Protein AF-A0A927GIV0-F1 (afdb_monomer)

Organism: NCBI:txid2771359

Structure (mmCIF, N/CA/C/O backbone):
data_AF-A0A927GIV0-F1
#
_entry.id   AF-A0A927GIV0-F1
#
loop_
_atom_site.group_PDB
_atom_site.id
_atom_site.type_symbol
_atom_site.label_atom_id
_atom_site.label_alt_id
_atom_site.label_comp_id
_atom_site.label_asym_id
_atom_site.label_entity_id
_atom_site.label_seq_id
_atom_site.pdbx_PDB_ins_code
_atom_site.Cartn_x
_atom_site.Cartn_y
_atom_site.Cartn_z
_atom_site.occupancy
_atom_site.B_iso_or_equiv
_atom_site.auth_seq_id
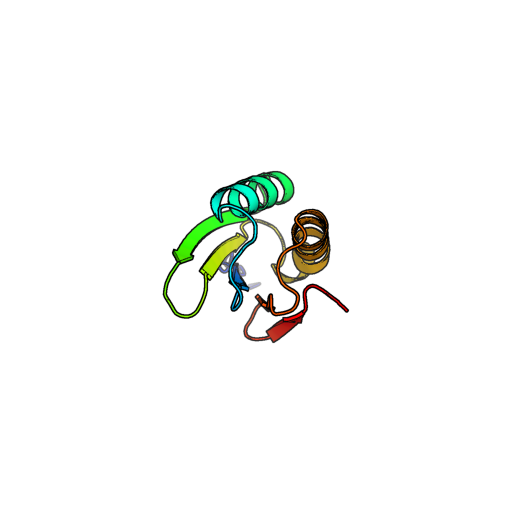_atom_site.auth_comp_id
_atom_site.auth_asym_id
_atom_site.auth_atom_id
_atom_site.pdbx_PDB_model_num
ATOM 1 N N . MET A 1 1 ? -15.985 -4.835 34.199 1.00 41.75 1 MET A N 1
ATOM 2 C CA . MET A 1 1 ? -14.793 -4.150 33.671 1.00 41.75 1 MET A CA 1
ATOM 3 C C . MET A 1 1 ? -14.625 -4.663 32.262 1.00 41.75 1 MET A C 1
ATOM 5 O O . MET A 1 1 ? -14.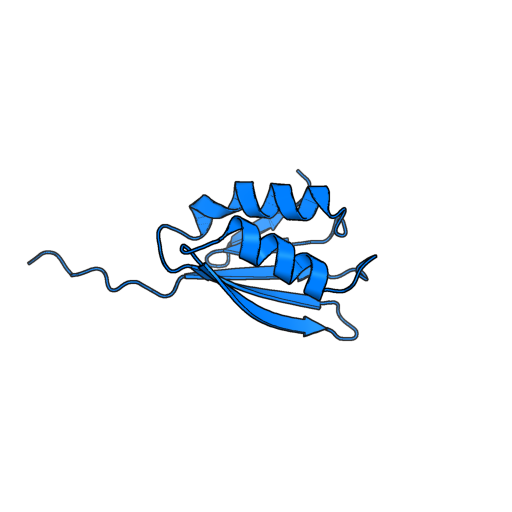302 -5.829 32.102 1.00 41.75 1 MET A O 1
ATOM 9 N N . ILE A 1 2 ? -15.045 -3.870 31.283 1.00 51.25 2 ILE A N 1
ATOM 10 C CA . ILE A 1 2 ? -14.836 -4.190 29.871 1.00 51.25 2 ILE A CA 1
ATOM 11 C C . ILE A 1 2 ? -13.390 -3.780 29.625 1.00 51.25 2 ILE A C 1
ATOM 13 O O . ILE A 1 2 ? -13.028 -2.653 29.966 1.00 51.25 2 ILE A O 1
ATOM 17 N N . GLU A 1 3 ? -12.553 -4.720 29.193 1.00 46.41 3 GLU A N 1
ATOM 18 C CA . GLU A 1 3 ? -11.184 -4.412 28.795 1.00 46.41 3 GLU A CA 1
ATOM 19 C C . GLU A 1 3 ? -11.251 -3.268 27.788 1.00 46.41 3 GLU A C 1
ATOM 21 O O . GLU A 1 3 ? -11.928 -3.367 26.766 1.00 46.41 3 GLU A O 1
ATOM 26 N N . ASN A 1 4 ? -10.615 -2.152 28.142 1.00 46.88 4 ASN A N 1
ATOM 27 C CA . ASN A 1 4 ? -10.314 -1.092 27.204 1.00 46.88 4 ASN A CA 1
ATOM 28 C C . ASN A 1 4 ? -9.439 -1.766 26.150 1.00 46.88 4 ASN A C 1
ATOM 30 O O . ASN A 1 4 ? -8.282 -2.083 26.434 1.00 46.88 4 ASN A O 1
ATOM 34 N N . THR A 1 5 ? -10.023 -2.119 25.006 1.00 53.47 5 THR A N 1
ATOM 35 C CA . THR A 1 5 ? -9.269 -2.576 23.850 1.00 53.47 5 THR A CA 1
ATOM 36 C C . THR A 1 5 ? -8.437 -1.378 23.452 1.00 53.47 5 THR A C 1
ATOM 38 O O . THR A 1 5 ? -8.924 -0.497 22.756 1.00 53.47 5 THR A O 1
ATOM 41 N N . SER A 1 6 ? -7.226 -1.307 24.005 1.00 53.75 6 SER A N 1
ATOM 42 C CA . SER A 1 6 ? -6.158 -0.451 23.518 1.00 53.75 6 SER A CA 1
ATOM 43 C C . SER A 1 6 ? -6.242 -0.443 22.003 1.00 53.75 6 SER A C 1
ATOM 45 O O . SER A 1 6 ? -6.309 -1.539 21.431 1.00 53.75 6 SER A O 1
ATOM 47 N N . ASP A 1 7 ? -6.259 0.745 21.410 1.00 57.56 7 ASP A N 1
ATOM 48 C CA . ASP A 1 7 ? -5.988 0.977 19.998 1.00 57.56 7 ASP A CA 1
ATOM 49 C C . ASP A 1 7 ? -4.744 0.161 19.641 1.00 57.56 7 ASP A C 1
ATOM 51 O O . ASP A 1 7 ? -3.612 0.544 19.933 1.00 57.56 7 ASP A O 1
ATOM 55 N N . LYS A 1 8 ? -4.945 -1.076 19.182 1.00 63.38 8 LYS A N 1
ATOM 56 C CA . LYS A 1 8 ? -3.838 -1.901 18.732 1.00 63.38 8 LYS A CA 1
ATOM 57 C C . LYS A 1 8 ? -3.465 -1.279 17.411 1.00 63.38 8 LYS A C 1
ATOM 59 O O . LYS A 1 8 ? -4.299 -1.284 16.509 1.00 63.38 8 LYS A O 1
ATOM 64 N N . GLU A 1 9 ? -2.250 -0.757 17.344 1.00 75.06 9 GLU A N 1
ATOM 65 C CA . GLU A 1 9 ? -1.612 -0.356 16.097 1.00 75.06 9 GLU A CA 1
ATOM 66 C C . GLU A 1 9 ? -1.852 -1.484 15.080 1.00 75.06 9 GLU A C 1
ATOM 68 O O . GLU A 1 9 ? -1.499 -2.650 15.307 1.00 75.06 9 GLU A O 1
ATOM 73 N N . GLN A 1 10 ? -2.606 -1.164 14.031 1.00 92.31 10 GLN A N 1
ATOM 74 C CA . GLN A 1 10 ? -2.991 -2.099 12.985 1.00 92.31 10 GLN A CA 1
ATOM 75 C C . GLN A 1 10 ? -2.200 -1.747 11.738 1.00 92.31 10 GLN A C 1
ATOM 77 O O . GLN A 1 10 ? -2.216 -0.600 11.305 1.00 92.31 10 GLN A O 1
ATOM 82 N N . PHE A 1 11 ? -1.548 -2.747 11.152 1.00 96.06 11 PHE A N 1
ATOM 83 C CA . PHE A 1 11 ? -0.650 -2.541 10.025 1.00 96.06 11 PHE A CA 1
ATOM 84 C C . PHE A 1 11 ? -1.167 -3.214 8.759 1.00 96.06 11 PHE A C 1
ATOM 86 O O . PHE A 1 11 ? -1.789 -4.284 8.810 1.00 96.06 11 PHE A O 1
ATOM 93 N N . ILE A 1 12 ? -0.881 -2.576 7.628 1.00 98.06 12 ILE A N 1
ATOM 94 C CA . ILE A 1 12 ? -1.064 -3.133 6.292 1.00 98.06 12 ILE A CA 1
ATOM 95 C C . ILE A 1 12 ? 0.281 -3.057 5.579 1.00 98.06 12 ILE A C 1
ATOM 97 O O . ILE A 1 12 ? 0.823 -1.969 5.404 1.00 98.06 12 ILE A O 1
ATOM 101 N N . ASP A 1 13 ? 0.782 -4.201 5.122 1.00 98.31 13 ASP A N 1
ATOM 102 C CA . ASP A 1 13 ? 1.978 -4.252 4.281 1.00 98.31 13 ASP A CA 1
ATOM 103 C C . ASP A 1 13 ? 1.563 -4.495 2.829 1.00 98.31 13 ASP A C 1
ATOM 105 O O . ASP A 1 13 ? 0.746 -5.373 2.537 1.00 98.31 13 ASP A O 1
ATOM 109 N N . ILE A 1 14 ? 2.146 -3.755 1.892 1.00 98.44 14 ILE A N 1
ATOM 110 C CA . ILE A 1 14 ? 1.936 -3.949 0.456 1.00 98.44 14 ILE A CA 1
ATOM 111 C C . ILE A 1 14 ? 3.272 -4.317 -0.170 1.00 98.44 14 ILE A C 1
ATOM 113 O O . ILE A 1 14 ? 4.221 -3.540 -0.113 1.00 98.44 14 ILE A O 1
ATOM 117 N N . TYR A 1 15 ? 3.349 -5.486 -0.799 1.00 98.25 15 TYR A N 1
ATOM 118 C CA . TYR A 1 15 ? 4.552 -5.980 -1.464 1.00 98.25 15 TYR A CA 1
ATOM 119 C C . TYR A 1 15 ? 4.390 -5.961 -2.977 1.00 98.25 15 TYR A C 1
ATOM 121 O O . TYR A 1 15 ? 3.430 -6.511 -3.508 1.00 98.25 15 TYR A O 1
ATOM 129 N N . PHE A 1 16 ? 5.386 -5.404 -3.660 1.00 97.75 16 PHE A N 1
ATOM 130 C CA . PHE A 1 16 ? 5.511 -5.367 -5.114 1.00 97.75 16 PHE A CA 1
ATOM 131 C C . PHE A 1 16 ? 6.741 -6.186 -5.509 1.00 97.75 16 PHE A C 1
ATOM 133 O O . PHE A 1 16 ? 7.872 -5.738 -5.294 1.00 97.75 16 PHE A O 1
ATOM 140 N N . TYR A 1 17 ? 6.557 -7.390 -6.053 1.00 96.12 17 TYR A N 1
ATOM 141 C CA . TYR A 1 17 ? 7.691 -8.248 -6.424 1.00 96.12 17 TYR A CA 1
ATOM 142 C C . TYR A 1 17 ? 8.267 -7.877 -7.792 1.00 96.12 17 TYR A C 1
ATOM 144 O O . TYR A 1 17 ? 9.481 -7.947 -8.001 1.00 96.12 17 TYR A O 1
ATOM 152 N N . SER A 1 18 ? 7.416 -7.412 -8.703 1.00 95.44 18 SER A N 1
ATOM 153 C CA . SER A 1 18 ? 7.835 -6.851 -9.980 1.00 95.44 18 SER A CA 1
ATOM 154 C C . SER A 1 18 ? 8.213 -5.376 -9.869 1.00 95.44 18 SER A C 1
ATOM 156 O O . SER A 1 18 ? 7.821 -4.648 -8.956 1.00 95.44 18 SER A O 1
ATOM 158 N N . LYS A 1 19 ? 8.999 -4.909 -10.845 1.00 92.94 19 LYS A N 1
ATOM 159 C CA . LYS A 1 19 ? 9.383 -3.500 -10.932 1.00 92.94 19 LYS A CA 1
ATOM 160 C C . LYS A 1 19 ? 8.142 -2.633 -11.156 1.00 92.94 19 LYS A C 1
ATOM 162 O O . LYS A 1 19 ? 7.399 -2.850 -12.108 1.00 92.94 19 LYS A O 1
ATOM 167 N N . LEU A 1 20 ? 7.989 -1.604 -10.329 1.00 92.81 20 LEU A N 1
ATOM 168 C CA . LEU A 1 20 ? 6.961 -0.584 -10.506 1.00 92.81 20 LEU A CA 1
ATOM 169 C C . LEU A 1 20 ? 7.194 0.206 -11.804 1.00 92.81 20 LEU A C 1
ATOM 171 O O . LEU A 1 20 ? 8.322 0.607 -12.113 1.00 92.81 20 LEU A O 1
ATOM 175 N N . GLY A 1 21 ? 6.116 0.463 -12.548 1.00 91.38 21 GLY A N 1
ATOM 176 C CA . GLY A 1 21 ? 6.127 1.362 -13.710 1.00 91.38 21 GLY A CA 1
ATOM 177 C C . GLY A 1 21 ? 6.286 2.842 -13.337 1.00 91.38 21 GLY A C 1
ATOM 178 O O . GLY A 1 21 ? 6.540 3.675 -14.205 1.00 91.38 21 GLY A O 1
ATOM 179 N N . MET A 1 22 ? 6.176 3.159 -12.046 1.00 92.44 22 MET A N 1
ATOM 180 C CA . MET A 1 22 ? 6.253 4.500 -11.473 1.00 92.44 22 MET A CA 1
ATOM 181 C C . MET A 1 22 ? 7.116 4.520 -10.207 1.00 92.44 22 MET A C 1
ATOM 183 O O . MET A 1 22 ? 7.569 3.482 -9.723 1.00 92.44 22 MET A O 1
ATOM 187 N N . GLY A 1 23 ? 7.362 5.717 -9.674 1.00 92.25 23 GLY A N 1
ATOM 188 C CA . GLY A 1 23 ? 8.004 5.865 -8.372 1.00 92.25 23 GLY A CA 1
ATOM 189 C C . GLY A 1 23 ? 7.076 5.404 -7.250 1.00 92.25 23 GLY A C 1
ATOM 190 O O . GLY A 1 23 ? 5.891 5.723 -7.275 1.00 92.25 23 GLY A O 1
ATOM 191 N N . ARG A 1 24 ? 7.627 4.700 -6.256 1.00 94.50 24 ARG A N 1
ATOM 192 C CA . ARG A 1 24 ? 6.889 4.242 -5.069 1.00 94.50 24 ARG A CA 1
ATOM 193 C C . ARG A 1 24 ? 6.161 5.395 -4.370 1.00 94.50 24 ARG A C 1
ATOM 195 O O . ARG A 1 24 ? 5.004 5.231 -4.024 1.00 94.50 24 ARG A O 1
ATOM 202 N N . ASN A 1 25 ? 6.789 6.567 -4.286 1.00 94.12 25 ASN A N 1
ATOM 203 C CA . ASN A 1 25 ? 6.212 7.765 -3.673 1.00 94.12 25 ASN A CA 1
ATOM 204 C C . ASN A 1 25 ? 4.856 8.166 -4.275 1.00 94.12 25 ASN A C 1
ATOM 206 O O . ASN A 1 25 ? 3.997 8.633 -3.553 1.00 94.12 25 ASN A O 1
ATOM 2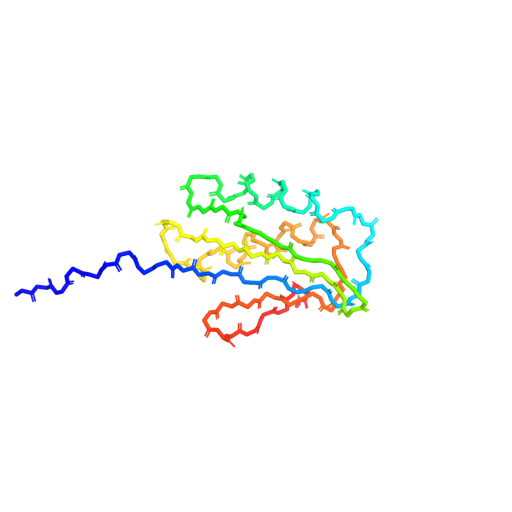10 N N . ALA A 1 26 ? 4.628 7.943 -5.575 1.00 95.19 26 ALA A N 1
ATOM 211 C CA . ALA A 1 26 ? 3.329 8.249 -6.180 1.00 95.19 26 ALA A CA 1
ATOM 212 C C . ALA A 1 26 ? 2.213 7.320 -5.669 1.00 95.19 26 ALA A C 1
ATOM 214 O O . ALA A 1 26 ? 1.050 7.707 -5.646 1.00 95.19 26 ALA A O 1
ATOM 215 N N . ILE A 1 27 ? 2.573 6.093 -5.284 1.00 97.38 27 ILE A N 1
ATOM 216 C CA . ILE A 1 27 ? 1.663 5.142 -4.645 1.00 97.38 27 ILE A CA 1
ATOM 217 C C . ILE A 1 27 ? 1.466 5.540 -3.181 1.00 97.38 27 ILE A C 1
ATOM 219 O O . ILE A 1 27 ? 0.335 5.532 -2.719 1.00 97.38 27 ILE A O 1
ATOM 223 N N . GLU A 1 28 ? 2.541 5.912 -2.476 1.00 97.56 28 GLU A N 1
ATOM 224 C CA . GLU A 1 28 ? 2.467 6.408 -1.092 1.00 97.56 28 GLU A CA 1
ATOM 225 C C . GLU A 1 28 ? 1.525 7.618 -0.991 1.00 97.56 28 GLU A C 1
ATOM 227 O O . GLU A 1 28 ? 0.597 7.587 -0.193 1.00 97.56 28 GLU A O 1
ATOM 232 N N . ASP A 1 29 ? 1.675 8.608 -1.877 1.00 96.44 29 ASP A N 1
ATOM 233 C CA . ASP A 1 29 ? 0.841 9.815 -1.899 1.00 96.44 29 ASP A CA 1
ATOM 234 C C . ASP A 1 29 ? -0.659 9.498 -2.123 1.00 96.44 29 ASP A C 1
ATOM 236 O O . ASP A 1 29 ? -1.515 10.046 -1.429 1.00 96.44 29 ASP A O 1
ATOM 240 N N . ASP A 1 30 ? -1.005 8.608 -3.070 1.00 96.56 30 ASP A N 1
ATOM 241 C CA . ASP A 1 30 ? -2.410 8.221 -3.341 1.00 96.56 30 ASP A CA 1
ATOM 242 C C . ASP A 1 30 ? -2.976 7.385 -2.174 1.00 96.56 30 ASP A C 1
ATOM 244 O O . ASP A 1 30 ? -4.160 7.490 -1.862 1.00 96.56 30 ASP A O 1
ATOM 248 N N . LEU A 1 31 ? -2.141 6.587 -1.490 1.00 97.69 31 LEU A N 1
ATOM 249 C CA . LEU A 1 31 ? -2.531 5.835 -0.292 1.00 97.69 31 LEU A CA 1
ATOM 250 C C . LEU A 1 31 ? -2.768 6.757 0.916 1.00 97.69 31 LEU A C 1
ATOM 252 O O . LEU A 1 31 ? -3.775 6.598 1.602 1.00 97.69 31 LEU A O 1
ATOM 256 N N . ASP A 1 32 ? -1.904 7.742 1.154 1.00 96.50 32 ASP A N 1
ATOM 257 C CA . ASP A 1 32 ? -2.110 8.744 2.207 1.00 96.50 32 ASP A CA 1
ATOM 258 C C . ASP A 1 32 ? -3.381 9.567 1.954 1.00 96.50 32 ASP A C 1
ATOM 260 O O . ASP A 1 32 ? -4.171 9.804 2.870 1.00 96.50 32 ASP A O 1
ATOM 264 N N . GLU A 1 33 ? -3.644 9.951 0.699 1.00 96.25 33 GLU A N 1
ATOM 265 C CA . GLU A 1 33 ? -4.848 10.710 0.345 1.00 96.25 33 GLU A CA 1
ATOM 266 C C . GLU A 1 33 ? -6.139 9.929 0.644 1.00 96.25 33 GLU A C 1
ATOM 268 O O . GLU A 1 33 ? -7.097 10.497 1.177 1.00 96.25 33 GLU A O 1
ATOM 273 N N . ILE A 1 34 ? -6.188 8.629 0.328 1.00 96.25 34 ILE A N 1
ATOM 274 C CA . ILE A 1 34 ? -7.386 7.809 0.577 1.00 96.25 34 ILE A CA 1
ATOM 275 C C . ILE A 1 34 ? -7.562 7.458 2.063 1.00 96.25 34 ILE A C 1
ATOM 277 O O . ILE A 1 34 ? -8.701 7.282 2.506 1.00 96.25 34 ILE A O 1
ATOM 281 N N . LEU A 1 35 ? -6.468 7.327 2.823 1.00 95.75 35 LEU A N 1
ATOM 282 C CA . LEU A 1 35 ? -6.502 7.017 4.256 1.00 95.75 35 LEU A CA 1
ATOM 283 C C . LEU A 1 35 ? -6.891 8.246 5.089 1.00 95.75 35 LEU A C 1
ATOM 285 O O . LEU A 1 35 ? -7.613 8.102 6.080 1.00 95.75 35 LEU A O 1
ATOM 289 N N . ALA A 1 36 ? -6.494 9.440 4.641 1.00 94.94 36 ALA A N 1
ATOM 290 C CA . ALA A 1 36 ? -6.782 10.721 5.274 1.00 94.94 36 ALA A CA 1
ATOM 291 C C . ALA A 1 36 ? -6.382 10.748 6.764 1.00 94.94 36 ALA A C 1
ATOM 293 O O . ALA A 1 36 ? -5.207 10.657 7.090 1.00 94.94 36 ALA A O 1
ATOM 294 N N . ASP A 1 37 ? -7.336 10.916 7.680 1.00 94.88 37 ASP A N 1
ATOM 295 C CA . ASP A 1 37 ? -7.106 10.954 9.129 1.00 94.88 37 ASP A CA 1
ATOM 296 C C . ASP A 1 37 ? -7.178 9.576 9.804 1.00 94.88 37 ASP A C 1
ATOM 298 O O . ASP A 1 37 ? -6.956 9.464 11.009 1.00 94.88 37 ASP A O 1
ATOM 302 N N . LYS A 1 38 ? -7.474 8.520 9.039 1.00 95.19 38 LYS A N 1
ATOM 303 C CA . LYS A 1 38 ? -7.723 7.175 9.577 1.00 95.19 38 LYS A CA 1
ATOM 304 C C . LYS A 1 38 ? -6.500 6.272 9.569 1.00 95.19 38 LYS A C 1
ATOM 306 O O . LYS A 1 38 ? -6.541 5.202 10.172 1.00 95.19 38 LYS A O 1
ATOM 311 N N . GLY A 1 39 ? -5.441 6.678 8.886 1.00 95.31 39 GLY A N 1
ATOM 312 C CA . GLY A 1 39 ? -4.183 5.957 8.791 1.00 95.31 39 GLY A CA 1
ATOM 313 C C . GLY A 1 39 ? -3.177 6.734 7.957 1.00 95.31 39 GLY A C 1
ATOM 314 O O . GLY A 1 39 ? -3.526 7.750 7.361 1.00 95.31 39 GLY A O 1
ATOM 315 N N . GLU A 1 40 ? -1.947 6.243 7.906 1.00 96.69 40 GLU A N 1
ATOM 316 C CA . GLU A 1 40 ? -0.868 6.857 7.133 1.00 96.69 40 GLU A CA 1
ATOM 317 C C . GLU A 1 40 ? 0.118 5.813 6.613 1.00 96.69 40 GLU A C 1
ATOM 319 O O . GLU A 1 40 ? 0.265 4.720 7.171 1.00 96.69 40 GLU A O 1
ATOM 324 N N . VAL A 1 41 ? 0.841 6.172 5.560 1.00 97.81 41 VAL A N 1
ATOM 325 C CA . VAL A 1 41 ? 2.048 5.475 5.136 1.00 97.81 41 VAL A CA 1
ATOM 326 C C . VAL A 1 41 ? 3.181 5.816 6.102 1.00 97.81 41 VAL A C 1
ATOM 328 O O . VAL A 1 41 ? 3.680 6.938 6.146 1.00 97.81 41 VAL A O 1
ATOM 331 N N . ILE A 1 42 ? 3.646 4.813 6.843 1.00 96.88 42 ILE A N 1
ATOM 332 C CA . ILE A 1 42 ? 4.722 4.968 7.833 1.00 96.88 42 ILE A CA 1
ATOM 333 C C . ILE A 1 42 ? 6.105 4.637 7.265 1.00 96.88 42 ILE A C 1
ATOM 335 O O . ILE A 1 42 ? 7.134 4.949 7.873 1.00 96.88 42 ILE A O 1
ATOM 339 N N . GLY A 1 43 ? 6.166 3.993 6.097 1.00 95.69 43 GLY A N 1
ATOM 340 C CA . GLY A 1 43 ? 7.437 3.641 5.489 1.00 95.69 43 GLY A CA 1
ATOM 341 C C . GLY A 1 43 ? 7.350 2.767 4.248 1.00 95.69 43 GLY A C 1
ATOM 342 O O . GLY A 1 43 ? 6.291 2.485 3.694 1.00 95.69 43 GLY A O 1
ATOM 343 N N . GLY A 1 44 ? 8.530 2.353 3.797 1.00 95.50 44 GLY A N 1
ATOM 344 C CA . GLY A 1 44 ? 8.681 1.455 2.666 1.00 95.50 44 GLY A CA 1
ATOM 345 C C . GLY A 1 44 ? 10.127 1.350 2.198 1.00 95.50 44 GLY A C 1
ATOM 346 O O . GLY A 1 44 ? 10.958 2.248 2.394 1.00 95.50 44 GLY A O 1
ATOM 347 N N . GLY A 1 45 ? 10.440 0.263 1.502 1.00 94.62 45 GLY A N 1
ATOM 348 C CA . GLY A 1 45 ? 11.761 -0.051 0.966 1.00 94.62 45 GLY A CA 1
ATOM 349 C C . GLY A 1 45 ? 11.717 -0.437 -0.509 1.00 94.62 45 GLY A C 1
ATOM 350 O O . GLY A 1 45 ? 10.682 -0.820 -1.046 1.00 94.62 45 GLY A O 1
ATOM 351 N N . SER A 1 46 ? 12.862 -0.331 -1.182 1.00 94.56 46 SER A N 1
ATOM 352 C CA . SER A 1 46 ? 13.055 -0.835 -2.545 1.00 94.56 46 SER A CA 1
ATOM 353 C C . SER A 1 46 ? 14.421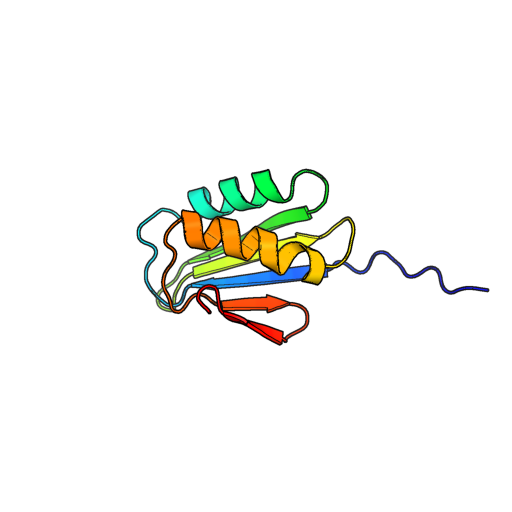 -1.504 -2.654 1.00 94.56 46 SER A C 1
ATOM 355 O O . SER A 1 46 ? 15.420 -0.980 -2.161 1.00 94.56 46 SER A O 1
ATOM 357 N N . GLY A 1 47 ? 14.480 -2.659 -3.315 1.00 92.50 47 GLY A N 1
ATOM 358 C CA . GLY A 1 47 ? 15.705 -3.431 -3.494 1.00 92.50 47 GLY A CA 1
ATOM 359 C C . GLY A 1 47 ? 15.610 -4.457 -4.630 1.00 92.50 47 GLY A C 1
ATOM 360 O O . GLY A 1 47 ? 14.631 -4.476 -5.375 1.00 92.50 47 GLY A O 1
ATOM 361 N N . PRO A 1 48 ? 16.619 -5.334 -4.781 1.00 92.25 48 PRO A N 1
ATOM 362 C CA . PRO A 1 48 ? 16.665 -6.323 -5.864 1.00 92.25 48 PRO A CA 1
ATOM 363 C C . PRO A 1 48 ? 15.480 -7.297 -5.899 1.00 92.25 48 PRO A C 1
ATOM 365 O O . PRO A 1 48 ? 15.182 -7.846 -6.954 1.00 92.25 48 PRO A O 1
ATOM 368 N N . SER A 1 49 ? 14.822 -7.511 -4.758 1.00 92.19 49 SER A N 1
ATOM 369 C CA . SER A 1 49 ? 13.697 -8.442 -4.606 1.00 92.19 49 SER A CA 1
ATOM 370 C C . SER A 1 49 ? 12.319 -7.784 -4.729 1.00 92.19 49 SER A C 1
ATOM 372 O O . SER A 1 49 ? 11.323 -8.453 -4.469 1.00 92.19 49 SER A O 1
ATOM 374 N N . GLY A 1 50 ? 12.255 -6.491 -5.063 1.00 95.38 50 GLY A N 1
ATOM 375 C CA . GLY A 1 50 ? 11.003 -5.743 -5.159 1.00 95.38 50 GLY A CA 1
ATOM 376 C C . GLY A 1 50 ? 10.968 -4.501 -4.272 1.00 95.38 50 GLY A C 1
ATOM 377 O O . GLY A 1 50 ? 12.005 -3.977 -3.856 1.00 95.38 50 GLY A O 1
ATOM 378 N N . SER A 1 51 ? 9.762 -4.010 -4.010 1.00 96.50 51 SER A N 1
ATOM 379 C CA . SER A 1 51 ? 9.492 -2.890 -3.102 1.00 96.50 51 SER A CA 1
ATOM 380 C C . SER A 1 51 ? 8.379 -3.239 -2.121 1.00 96.50 51 SER A C 1
ATOM 382 O O . SER A 1 51 ? 7.587 -4.143 -2.383 1.00 96.50 51 SER A O 1
ATOM 384 N N . ASN A 1 52 ? 8.301 -2.507 -1.016 1.00 97.88 52 ASN A N 1
ATOM 385 C CA . ASN A 1 52 ? 7.175 -2.556 -0.093 1.00 97.88 52 ASN A CA 1
ATOM 386 C C . ASN A 1 52 ? 6.734 -1.154 0.333 1.00 97.88 52 ASN A C 1
ATOM 388 O O . ASN A 1 52 ? 7.518 -0.206 0.241 1.00 97.88 52 ASN A O 1
ATOM 392 N N . ILE A 1 53 ? 5.491 -1.064 0.795 1.00 98.44 53 ILE A N 1
ATOM 393 C CA . ILE A 1 53 ? 4.909 0.082 1.499 1.00 98.44 53 ILE A CA 1
ATOM 394 C C . ILE A 1 53 ? 4.275 -0.454 2.782 1.00 98.44 53 ILE A C 1
ATOM 396 O O . ILE A 1 53 ? 3.589 -1.475 2.735 1.00 98.44 53 ILE A O 1
ATOM 400 N N . ASP A 1 54 ? 4.502 0.245 3.888 1.00 98.00 54 ASP A N 1
ATOM 401 C CA . ASP A 1 54 ? 4.016 -0.106 5.218 1.00 98.00 54 ASP A CA 1
ATOM 402 C C . ASP A 1 54 ? 3.049 0.999 5.681 1.00 98.00 54 ASP A C 1
ATOM 404 O O . ASP A 1 54 ? 3.382 2.186 5.622 1.00 98.00 54 ASP A O 1
ATOM 408 N N . ILE A 1 55 ? 1.843 0.618 6.102 1.00 98.00 55 ILE A N 1
ATOM 409 C CA . ILE A 1 55 ? 0.751 1.526 6.489 1.00 98.00 55 ILE A CA 1
ATOM 410 C C . ILE A 1 55 ? 0.343 1.242 7.931 1.00 98.00 55 ILE A C 1
ATOM 412 O O . ILE A 1 55 ? 0.189 0.079 8.307 1.00 98.00 55 ILE A O 1
ATOM 416 N N . GLU A 1 56 ? 0.084 2.295 8.700 1.00 96.62 56 GLU A N 1
ATOM 417 C CA . GLU A 1 56 ? -0.531 2.232 10.026 1.00 96.62 56 GLU A CA 1
ATOM 418 C C . GLU A 1 56 ? -1.975 2.749 9.985 1.00 96.62 56 GLU A C 1
ATOM 420 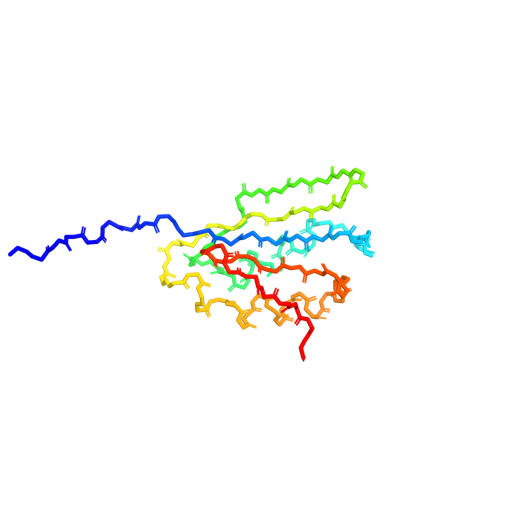O O . GLU A 1 56 ? -2.280 3.729 9.309 1.00 96.62 56 GLU A O 1
ATOM 425 N N . ILE A 1 57 ? -2.880 2.079 10.701 1.00 95.94 57 ILE A N 1
ATOM 426 C CA . ILE A 1 57 ? -4.300 2.428 10.802 1.00 95.94 57 ILE A CA 1
ATOM 427 C C . ILE A 1 57 ? -4.615 2.894 12.223 1.00 95.94 57 ILE A C 1
ATOM 429 O O . ILE A 1 57 ? -4.442 2.145 13.188 1.00 95.94 57 ILE A O 1
ATOM 433 N N . TYR A 1 58 ? -5.135 4.114 12.321 1.00 93.69 58 TYR A N 1
ATOM 434 C CA . TYR A 1 58 ? -5.491 4.805 13.560 1.00 93.69 58 TYR A CA 1
ATOM 435 C C . TYR A 1 58 ? -6.956 4.619 13.944 1.00 93.69 58 TYR A C 1
ATOM 437 O O . TYR A 1 58 ? -7.279 4.483 15.122 1.00 93.69 58 TYR A O 1
ATOM 445 N N . GLU A 1 59 ? -7.853 4.617 12.953 1.00 92.25 59 GLU A N 1
ATOM 446 C CA . GLU A 1 59 ? -9.296 4.520 13.169 1.00 92.25 59 GLU A CA 1
ATOM 447 C C . GLU A 1 59 ? -9.914 3.417 12.302 1.00 92.25 59 GLU A C 1
ATOM 449 O O . GLU A 1 59 ? -9.816 3.422 11.075 1.00 92.25 59 GLU A O 1
ATOM 454 N N . GLY A 1 60 ? -10.623 2.488 12.949 1.00 89.19 60 GLY A N 1
ATOM 455 C CA . GLY A 1 60 ? -11.275 1.352 12.291 1.00 89.19 60 GLY A CA 1
ATOM 456 C C . GLY A 1 60 ? -10.401 0.099 12.246 1.00 89.19 60 GLY A C 1
ATOM 457 O O . GLY A 1 60 ? -9.401 -0.008 12.959 1.00 89.19 60 GLY A O 1
ATOM 458 N N . SER A 1 61 ? -10.805 -0.898 11.454 1.00 92.94 61 SER A N 1
ATOM 459 C CA . SER A 1 61 ? -9.981 -2.083 11.223 1.00 92.94 61 SER A CA 1
ATOM 460 C C . SER A 1 61 ? -9.207 -1.972 9.917 1.00 92.94 61 SER A C 1
ATOM 462 O O . SER A 1 61 ? -9.758 -1.545 8.909 1.00 92.94 61 SER A O 1
ATOM 464 N N . ALA A 1 62 ? -7.965 -2.459 9.884 1.00 94.12 62 ALA A N 1
ATOM 465 C CA . ALA A 1 62 ? -7.184 -2.555 8.649 1.00 94.12 62 ALA A CA 1
ATOM 466 C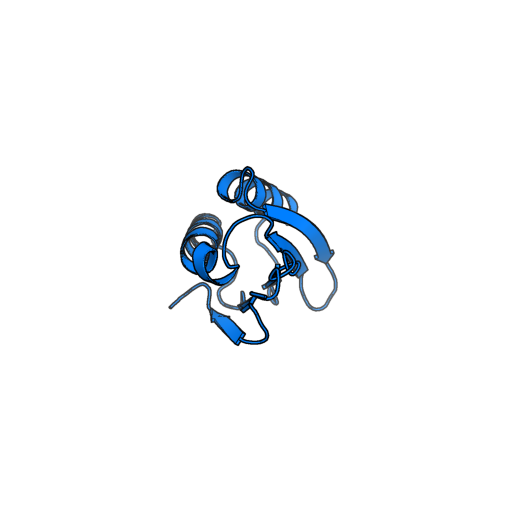 C . ALA A 1 62 ? -7.932 -3.285 7.517 1.00 94.12 62 ALA A C 1
ATOM 468 O O . ALA A 1 62 ? -7.846 -2.893 6.353 1.00 94.12 62 ALA A O 1
ATOM 469 N N . ALA A 1 63 ? -8.732 -4.302 7.854 1.00 94.81 63 ALA A N 1
ATOM 470 C CA . ALA A 1 63 ? -9.543 -5.029 6.880 1.00 94.81 63 ALA A CA 1
ATOM 471 C C . ALA A 1 63 ? -10.603 -4.146 6.192 1.00 94.81 63 ALA A C 1
ATOM 473 O O . ALA A 1 63 ? -10.930 -4.388 5.028 1.00 94.81 63 ALA A O 1
ATOM 474 N N . ASP A 1 64 ? -11.095 -3.099 6.864 1.00 94.62 64 ASP A N 1
ATOM 475 C CA . ASP A 1 64 ? -12.097 -2.176 6.316 1.00 94.62 64 ASP A CA 1
ATOM 476 C C . ASP A 1 64 ? -11.535 -1.357 5.138 1.00 94.62 64 ASP A C 1
ATOM 478 O O . ASP A 1 64 ? -12.283 -0.926 4.258 1.00 94.62 64 ASP A O 1
ATOM 482 N N . PHE A 1 65 ? -10.208 -1.194 5.071 1.00 95.69 65 PHE A N 1
ATOM 483 C CA . PHE A 1 65 ? -9.519 -0.431 4.026 1.0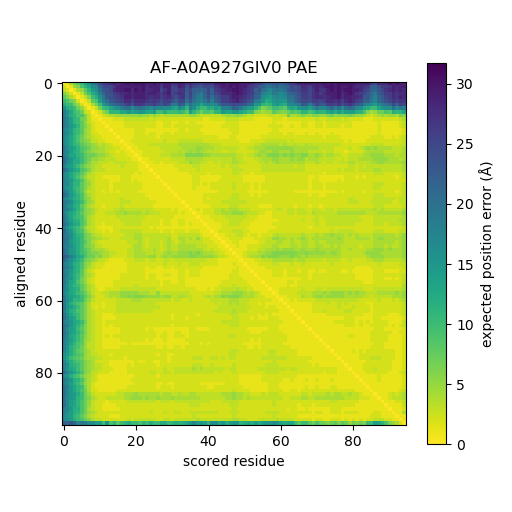0 95.69 65 PHE A CA 1
ATOM 484 C C . PHE A 1 65 ? -9.114 -1.271 2.812 1.00 95.69 65 PHE A C 1
ATOM 486 O O . PHE A 1 65 ? -8.738 -0.705 1.784 1.00 95.69 65 PHE A O 1
ATOM 493 N N . LEU A 1 66 ? -9.236 -2.604 2.869 1.00 96.50 66 LEU A N 1
ATOM 494 C CA . LEU A 1 66 ? -8.784 -3.498 1.796 1.00 96.50 66 LEU A CA 1
ATOM 495 C C . LEU A 1 66 ? -9.373 -3.119 0.428 1.00 96.50 66 LEU A C 1
ATOM 497 O O . LEU A 1 66 ? -8.652 -3.052 -0.567 1.00 96.50 66 LEU A O 1
ATOM 501 N N . GLY A 1 67 ? -10.680 -2.844 0.365 1.00 96.75 67 GLY A N 1
ATOM 502 C CA . GLY A 1 67 ? -11.350 -2.475 -0.887 1.00 96.75 67 GLY A CA 1
ATOM 503 C C . GLY A 1 67 ? -10.900 -1.119 -1.444 1.00 96.75 67 GLY A C 1
ATOM 504 O O . GLY A 1 67 ? -10.767 -0.959 -2.661 1.00 96.75 67 GLY A O 1
ATOM 505 N N . LEU A 1 68 ? -10.634 -0.160 -0.557 1.00 96.25 68 LEU A N 1
ATOM 506 C CA . LEU A 1 68 ? -10.172 1.185 -0.897 1.00 96.25 68 LEU A CA 1
ATOM 507 C C . LEU A 1 68 ? -8.743 1.136 -1.455 1.00 96.25 68 LEU A C 1
ATOM 509 O O . LEU A 1 68 ? -8.508 1.571 -2.581 1.00 96.25 68 LEU A O 1
ATOM 513 N N . ILE A 1 69 ? -7.832 0.499 -0.715 1.00 97.62 69 ILE A N 1
ATOM 514 C CA . ILE A 1 69 ? -6.431 0.289 -1.104 1.00 97.62 69 ILE A CA 1
ATOM 515 C C . ILE A 1 69 ? -6.365 -0.462 -2.432 1.00 97.62 69 ILE A C 1
ATOM 517 O O . ILE A 1 69 ? -5.689 -0.032 -3.362 1.00 97.62 69 ILE A O 1
ATOM 521 N N . ARG A 1 70 ? -7.133 -1.546 -2.581 1.00 97.75 70 ARG A N 1
ATOM 522 C CA . ARG A 1 70 ? -7.193 -2.301 -3.838 1.00 97.75 70 ARG A CA 1
ATOM 523 C C . ARG A 1 70 ? -7.622 -1.424 -5.015 1.00 97.75 70 ARG A C 1
ATOM 525 O O . ARG A 1 70 ? -7.076 -1.567 -6.104 1.00 97.75 70 ARG A O 1
ATOM 532 N N . THR A 1 71 ? -8.591 -0.534 -4.820 1.00 97.31 71 THR A N 1
ATOM 533 C CA . THR A 1 71 ? -9.063 0.372 -5.878 1.00 97.31 71 THR A CA 1
ATOM 534 C C . THR A 1 71 ? -7.977 1.364 -6.293 1.00 97.31 71 THR A C 1
ATOM 536 O O . THR A 1 71 ? -7.752 1.538 -7.492 1.00 97.31 71 THR A O 1
ATOM 539 N N . ALA A 1 72 ? -7.274 1.959 -5.327 1.00 96.88 72 ALA A N 1
ATOM 540 C CA . ALA A 1 72 ? -6.151 2.862 -5.580 1.00 96.88 72 ALA A CA 1
ATOM 541 C C . ALA A 1 72 ? -5.011 2.152 -6.329 1.00 96.88 72 ALA A C 1
ATOM 543 O O . ALA A 1 72 ? -4.610 2.573 -7.413 1.00 96.88 72 ALA A O 1
ATOM 544 N N . LEU A 1 73 ? -4.583 0.987 -5.837 1.00 97.81 73 LEU A N 1
ATOM 545 C CA . LEU A 1 73 ? -3.535 0.185 -6.473 1.00 97.81 73 LEU A CA 1
ATOM 546 C C . LEU A 1 73 ? -3.896 -0.223 -7.913 1.00 97.81 73 LEU A C 1
ATOM 548 O O . LEU A 1 73 ? -3.055 -0.135 -8.805 1.00 97.81 73 LEU A O 1
ATOM 552 N N . LYS A 1 74 ? -5.156 -0.602 -8.176 1.00 97.50 74 LYS A N 1
ATOM 553 C CA . LYS A 1 74 ? -5.636 -0.899 -9.539 1.00 97.50 74 LYS A CA 1
ATOM 554 C C . LYS A 1 74 ? -5.604 0.324 -10.454 1.00 97.50 74 LYS A C 1
ATOM 556 O O . LYS A 1 74 ? -5.225 0.203 -11.614 1.00 97.50 74 LYS A O 1
ATOM 561 N N . LYS A 1 75 ? -6.012 1.495 -9.956 1.00 96.88 75 LYS A N 1
ATOM 562 C CA . LYS A 1 75 ? -5.992 2.760 -10.713 1.00 96.88 75 LYS A CA 1
ATOM 563 C C . LYS A 1 75 ? -4.568 3.154 -11.114 1.00 96.88 75 LYS A C 1
ATOM 565 O O . LYS A 1 75 ? -4.381 3.742 -12.174 1.00 96.88 75 LYS A O 1
ATOM 570 N N . LEU A 1 76 ? -3.589 2.820 -10.278 1.00 96.38 76 LEU A N 1
ATOM 571 C CA . LEU A 1 76 ? -2.169 3.049 -10.529 1.00 96.38 76 LEU A CA 1
ATOM 572 C C . LEU A 1 76 ? -1.512 1.942 -11.368 1.00 96.38 76 LEU A C 1
ATOM 574 O O . LEU A 1 76 ? -0.308 2.004 -11.597 1.00 96.38 76 LEU A O 1
ATOM 578 N N . GLU A 1 77 ? -2.272 0.945 -11.830 1.00 96.56 77 GLU A N 1
ATOM 579 C CA . GLU A 1 77 ? -1.765 -0.149 -12.669 1.00 96.56 77 GLU A CA 1
ATOM 580 C C . GLU A 1 77 ? -0.517 -0.821 -12.058 1.00 96.56 77 GLU A C 1
ATOM 582 O O . GLU A 1 77 ? 0.462 -1.120 -12.750 1.00 96.56 77 GLU A O 1
ATOM 587 N N . VAL A 1 78 ? -0.521 -1.037 -10.732 1.00 97.38 78 VAL A N 1
ATOM 588 C CA . VAL A 1 78 ? 0.578 -1.747 -10.057 1.00 97.38 78 VAL A CA 1
ATOM 589 C C . VAL A 1 78 ? 0.692 -3.179 -10.591 1.00 97.38 78 VAL A C 1
ATOM 591 O O . VAL A 1 78 ? -0.295 -3.710 -11.101 1.00 97.38 78 VAL A O 1
ATOM 594 N N . PRO A 1 79 ? 1.856 -3.840 -10.485 1.00 97.19 79 PRO A N 1
ATOM 595 C CA . PRO A 1 79 ? 2.031 -5.178 -11.040 1.00 97.19 79 PRO A CA 1
ATOM 596 C C . PRO A 1 79 ? 1.035 -6.220 -10.507 1.00 97.19 79 PRO A C 1
ATOM 598 O O . PRO A 1 79 ? 0.647 -6.177 -9.339 1.00 97.19 79 PRO A O 1
ATOM 601 N N . ASP A 1 80 ? 0.691 -7.212 -11.332 1.00 96.81 80 ASP A N 1
ATOM 602 C CA . ASP A 1 80 ? -0.246 -8.291 -10.968 1.00 96.81 80 ASP A CA 1
ATOM 603 C C . ASP A 1 80 ? 0.239 -9.162 -9.800 1.00 96.81 80 ASP A C 1
ATOM 605 O O . ASP A 1 80 ? -0.561 -9.822 -9.143 1.00 96.81 80 ASP A O 1
ATOM 609 N N . ASP A 1 81 ? 1.546 -9.162 -9.525 1.00 96.44 81 ASP A N 1
ATOM 610 C CA . ASP A 1 81 ? 2.143 -9.858 -8.385 1.00 96.44 81 ASP A CA 1
ATOM 611 C C . ASP A 1 81 ? 2.121 -9.043 -7.081 1.00 96.44 81 ASP A C 1
ATOM 613 O O . ASP A 1 81 ? 2.771 -9.426 -6.108 1.00 96.44 81 ASP A O 1
ATOM 617 N N . THR A 1 82 ? 1.371 -7.938 -7.041 1.00 98.19 82 THR A N 1
ATOM 618 C CA . THR A 1 82 ? 1.220 -7.116 -5.838 1.00 98.19 82 THR A CA 1
ATOM 619 C C . THR A 1 82 ? 0.356 -7.818 -4.791 1.00 98.19 82 THR A C 1
ATOM 621 O O . THR A 1 82 ? -0.790 -8.188 -5.058 1.00 98.19 82 THR A O 1
ATOM 624 N N . ILE A 1 83 ? 0.883 -7.939 -3.570 1.00 98.44 83 ILE A N 1
ATOM 625 C CA . ILE A 1 83 ? 0.215 -8.579 -2.430 1.00 98.44 83 ILE A CA 1
ATOM 626 C C . ILE A 1 83 ? -0.044 -7.558 -1.331 1.00 98.44 83 ILE A C 1
ATOM 628 O O . ILE A 1 83 ? 0.883 -6.888 -0.885 1.00 98.44 83 ILE A O 1
ATOM 632 N N . ILE A 1 84 ? -1.281 -7.508 -0.846 1.00 98.56 84 ILE A N 1
ATOM 633 C CA . ILE A 1 84 ? -1.663 -6.788 0.372 1.00 98.56 84 ILE A CA 1
ATOM 634 C C . ILE A 1 84 ? -1.666 -7.795 1.527 1.00 98.56 84 ILE A C 1
ATOM 636 O O . ILE A 1 84 ? -2.218 -8.889 1.388 1.00 98.56 84 ILE A O 1
ATOM 640 N N . VAL A 1 85 ? -1.062 -7.449 2.661 1.00 98.19 85 VAL A N 1
ATOM 641 C CA . VAL A 1 85 ? -1.008 -8.285 3.863 1.00 98.19 85 VAL A CA 1
ATOM 642 C C . VAL A 1 85 ? -1.677 -7.566 5.024 1.00 98.19 85 VAL A C 1
ATOM 644 O O . VAL A 1 85 ? -1.302 -6.452 5.366 1.00 98.19 85 VAL A O 1
ATOM 647 N N . ILE A 1 86 ? -2.662 -8.222 5.639 1.00 96.50 86 ILE A N 1
ATOM 648 C CA . ILE A 1 86 ? -3.381 -7.727 6.820 1.00 96.50 86 ILE A CA 1
ATOM 649 C C . ILE A 1 86 ? -3.481 -8.887 7.803 1.00 96.50 86 ILE A C 1
ATOM 651 O O . ILE A 1 86 ? -3.982 -9.948 7.443 1.00 96.50 86 ILE A O 1
ATOM 655 N N . ASN A 1 87 ? -2.997 -8.727 9.037 1.00 90.50 87 ASN A N 1
ATOM 656 C CA . ASN A 1 87 ? -3.029 -9.789 10.057 1.00 90.50 87 ASN A CA 1
ATOM 657 C C . ASN A 1 87 ? -2.466 -11.147 9.569 1.00 90.50 87 ASN A C 1
ATOM 659 O O . ASN A 1 87 ? -3.000 -12.200 9.905 1.00 90.50 87 ASN A O 1
ATOM 663 N N . GLN A 1 88 ? -1.378 -11.127 8.785 1.00 91.00 88 GLN A N 1
ATOM 664 C CA . GLN A 1 88 ? -0.747 -12.298 8.137 1.00 91.00 88 GLN A CA 1
ATOM 665 C C . GLN A 1 88 ? -1.565 -12.955 7.011 1.00 91.00 88 GLN A C 1
ATOM 667 O O . GLN A 1 88 ? -1.059 -13.857 6.335 1.00 91.00 88 GLN A O 1
ATOM 672 N N . GLU A 1 89 ? -2.790 -12.500 6.760 1.00 96.31 89 GLU A N 1
ATOM 673 C CA . GLU A 1 89 ? -3.578 -12.909 5.604 1.00 96.31 89 GLU A CA 1
ATOM 674 C C . GLU A 1 89 ? -3.132 -12.139 4.363 1.00 96.31 89 GLU A C 1
ATOM 676 O O . GLU A 1 89 ? -2.779 -10.963 4.438 1.00 96.31 89 GLU A O 1
ATOM 681 N N . ARG A 1 90 ? -3.117 -12.824 3.217 1.00 97.69 90 ARG A N 1
ATOM 682 C CA . ARG A 1 90 ? -2.630 -12.287 1.943 1.00 97.69 90 ARG A CA 1
ATOM 683 C C . ARG A 1 90 ? -3.785 -12.111 0.976 1.00 97.69 90 ARG A C 1
ATOM 685 O O . ARG A 1 90 ? -4.517 -13.064 0.714 1.00 97.69 90 ARG A O 1
ATOM 692 N N . PHE A 1 91 ? -3.864 -10.932 0.381 1.00 98.12 91 PHE A N 1
ATOM 693 C CA . PHE A 1 91 ? -4.890 -10.551 -0.575 1.00 98.12 91 PHE A CA 1
ATOM 694 C C . PHE A 1 91 ? -4.231 -10.112 -1.877 1.00 98.12 91 PHE A C 1
ATOM 696 O O . PHE A 1 91 ? -3.252 -9.364 -1.867 1.00 98.12 91 PHE A O 1
ATOM 703 N N . GLN A 1 92 ? -4.771 -10.572 -3.002 1.00 97.44 92 GLN A N 1
ATOM 704 C CA . GLN A 1 92 ? -4.326 -10.110 -4.312 1.00 97.44 92 GLN A CA 1
ATOM 705 C C . GLN A 1 92 ? -4.917 -8.729 -4.598 1.00 97.44 92 GLN A C 1
ATOM 707 O O . GLN A 1 92 ? -6.004 -8.386 -4.118 1.00 97.44 92 GLN A O 1
ATOM 712 N N . VAL A 1 93 ? -4.217 -7.927 -5.399 1.00 97.62 93 VAL A N 1
ATOM 713 C CA . VAL A 1 93 ? -4.806 -6.693 -5.935 1.00 97.62 93 VAL A CA 1
ATOM 714 C C . VAL A 1 93 ? -5.824 -7.041 -7.020 1.00 97.62 93 VAL A C 1
ATOM 716 O O . VAL A 1 93 ? -6.967 -6.588 -6.957 1.00 97.62 93 VAL A O 1
ATOM 719 N N . TYR A 1 94 ? -5.443 -7.879 -7.983 1.00 95.19 94 TYR A N 1
ATOM 720 C CA . TYR A 1 94 ? -6.289 -8.281 -9.103 1.00 95.19 94 TYR A CA 1
ATOM 721 C C . TYR A 1 94 ? -6.920 -9.651 -8.821 1.00 95.19 94 TYR A C 1
ATOM 723 O O . TYR A 1 94 ? -6.228 -10.659 -8.704 1.00 95.19 94 TYR A O 1
ATOM 731 N N . GLU A 1 95 ? -8.245 -9.653 -8.681 1.00 78.75 95 GLU A N 1
ATOM 732 C CA . GLU A 1 95 ? -9.130 -10.806 -8.467 1.00 78.75 95 GLU A CA 1
ATOM 73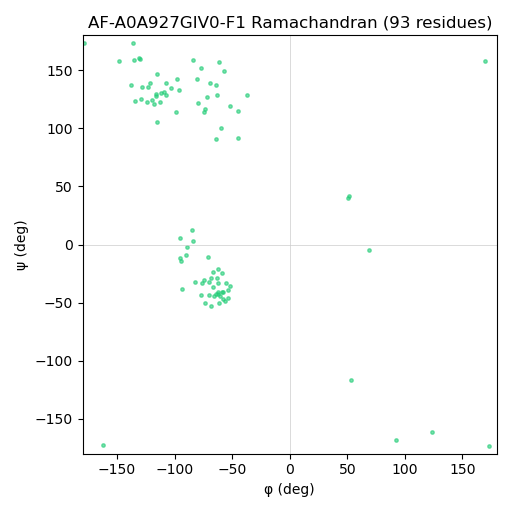3 C C . GLU A 1 95 ? -10.290 -10.707 -9.457 1.00 78.75 95 GLU A C 1
ATOM 735 O O . GLU A 1 95 ? -10.709 -9.547 -9.721 1.00 78.75 95 GLU A O 1
#

Secondary structure (DSSP, 8-state):
---------EEEEEEE-SPPSS-HHHHHHHHHHHHTTSEEEEEEEEETTEEEEEEEESSS-GGGGHHHHHHHHHHTT--TT-EEEETTEEEES--

Radius of gyration: 13.65 Å; Cα contacts (8 Å, |Δi|>4): 144; chains: 1; bounding box: 32×24×47 Å

Sequence (95 aa):
MIENTSDKEQFIDIYFYSKLGMGRNAIEDDLDEILADKGEVIGGGSGPSGSNIDIEIYEGSAADFLGLIRTALKKLEVPDDTIIVINQERFQVYE

Foldseek 3Di:
DPPPPPQDWWKKKKWAQDDAPDDVVVLQVLVCVLCPPQKHFPDKDQDPRGIMTMMTGRDDHPVVCPVVSLVSCVVSVGDQPMWMAGPNDIDTSPD

Nearest PDB structures (foldseek):
  5d4o-assembly1_B  TM=4.630E-01  e=1.373E-02  Thiomonas intermedia K12
  6lxg-assembly1_B  TM=4.870E-01  e=4.456E-02  Mycobacterium tuberculosis
  3pht-assembly1_B-2  TM=5.064E-01  e=2.969E-01  Helicobacter pylori
  6cvl-assembly1_C  TM=4.077E-01  e=3.170E-01  Escherichia coli K-12
  5jlp-assembly1_A  TM=4.054E-01  e=2.141E-01  Mycobacterium avium 104

Solvent-accessible surface area (backbone atoms only — not comparable to full-atom values): 5624 Å² total; per-residue (Å²): 133,78,79,79,76,66,86,65,86,32,53,39,41,38,39,31,56,54,85,67,97,61,64,66,65,64,54,46,54,55,50,32,63,74,37,52,92,30,24,42,66,78,48,66,52,75,58,99,78,23,36,40,40,34,31,42,35,75,58,82,57,59,76,77,43,48,67,58,53,34,50,53,45,58,74,67,66,57,56,83,67,26,36,40,32,47,91,90,43,78,40,68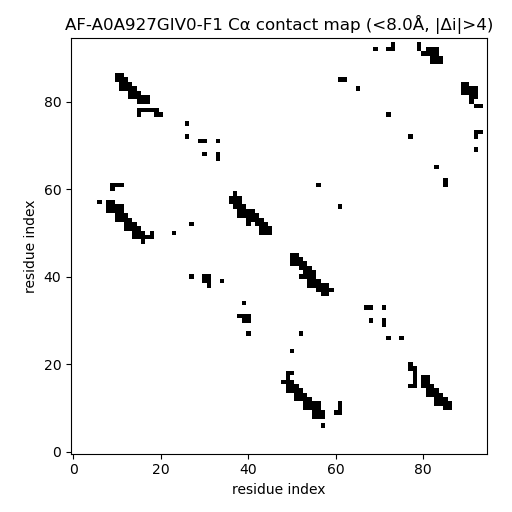,58,76,126

Mean predicted aligned error: 4.69 Å

pLDDT: mean 91.72, std 12.71, range [41.75, 98.56]